Protein AF-A0A6I3KUU6-F1 (afdb_monomer_lite)

Organism: NCBI:txid2675850

Structure (mmCIF, N/CA/C/O backbone):
data_AF-A0A6I3KUU6-F1
#
_entry.id   AF-A0A6I3KUU6-F1
#
loop_
_atom_site.group_PDB
_atom_site.id
_atom_site.type_symbol
_atom_site.label_atom_id
_atom_site.label_alt_id
_atom_site.label_comp_id
_atom_site.label_asym_id
_atom_site.label_entity_id
_atom_site.label_seq_id
_atom_site.pdbx_PDB_ins_code
_atom_site.Cartn_x
_atom_site.Cartn_y
_atom_site.Cartn_z
_atom_site.occupancy
_atom_site.B_iso_or_equiv
_atom_site.auth_seq_id
_atom_site.auth_comp_id
_atom_site.auth_asym_id
_atom_site.auth_atom_id
_atom_site.pdbx_PDB_model_num
ATOM 1 N N . MET A 1 1 ? 25.872 9.078 2.321 1.00 27.67 1 MET A N 1
ATOM 2 C CA . MET A 1 1 ? 25.541 7.738 2.842 1.00 27.67 1 MET A CA 1
ATOM 3 C C . MET A 1 1 ? 24.051 7.709 3.147 1.00 27.67 1 MET A C 1
ATOM 5 O O . MET A 1 1 ? 23.677 8.229 4.192 1.00 27.67 1 MET A O 1
ATOM 9 N N . PRO A 1 2 ? 23.169 7.245 2.247 1.00 33.19 2 PRO A N 1
ATOM 10 C CA . PRO A 1 2 ? 21.788 7.013 2.631 1.00 33.19 2 PRO A CA 1
ATOM 11 C C . PRO A 1 2 ? 21.693 5.636 3.295 1.00 33.19 2 PRO A C 1
ATOM 13 O O . PRO A 1 2 ? 21.948 4.609 2.680 1.00 33.19 2 PRO A O 1
ATOM 16 N N . THR A 1 3 ? 21.387 5.660 4.586 1.00 30.97 3 THR A N 1
ATOM 17 C CA . THR A 1 3 ? 21.138 4.500 5.439 1.00 30.97 3 THR A CA 1
ATOM 18 C C . THR A 1 3 ? 19.835 3.808 5.029 1.00 30.97 3 THR A C 1
ATOM 20 O O . THR A 1 3 ? 18.750 4.388 5.166 1.00 30.97 3 THR A O 1
ATOM 23 N N . THR A 1 4 ? 19.944 2.565 4.562 1.00 41.06 4 THR A N 1
ATOM 24 C CA . THR A 1 4 ? 18.845 1.614 4.352 1.00 41.06 4 THR A CA 1
ATOM 25 C C . THR A 1 4 ? 18.092 1.436 5.672 1.00 41.06 4 THR A C 1
ATOM 27 O O . THR A 1 4 ? 18.657 0.941 6.644 1.00 41.06 4 THR A O 1
ATOM 30 N N . ALA A 1 5 ? 16.841 1.895 5.768 1.00 38.34 5 ALA A N 1
ATOM 31 C CA . ALA A 1 5 ? 16.045 1.713 6.982 1.00 38.34 5 ALA A CA 1
ATOM 32 C C . ALA A 1 5 ? 14.935 0.697 6.730 1.00 38.34 5 ALA A C 1
ATOM 34 O O . ALA A 1 5 ? 13.836 1.049 6.316 1.00 38.34 5 ALA A O 1
ATOM 35 N N . LEU A 1 6 ? 15.213 -0.560 7.064 1.00 42.69 6 LEU A N 1
ATOM 36 C CA . LEU A 1 6 ? 14.171 -1.497 7.469 1.00 42.69 6 LEU A CA 1
ATOM 37 C C . LEU A 1 6 ? 13.693 -1.059 8.865 1.00 42.69 6 LEU A C 1
ATOM 39 O O . LEU A 1 6 ? 14.181 -1.547 9.884 1.00 42.69 6 LEU A O 1
ATOM 43 N N . SER A 1 7 ? 12.809 -0.059 8.940 1.00 41.03 7 SER A N 1
ATOM 44 C CA . SER A 1 7 ? 12.335 0.442 10.236 1.00 41.03 7 SER A CA 1
ATOM 45 C C . SER A 1 7 ? 11.194 -0.425 10.763 1.00 41.03 7 SER A C 1
ATOM 47 O O . SER A 1 7 ? 10.020 -0.177 10.524 1.00 41.03 7 SER A O 1
ATOM 49 N N . ALA A 1 8 ? 11.534 -1.453 11.539 1.00 39.09 8 ALA A N 1
ATOM 50 C CA . ALA A 1 8 ? 10.555 -2.286 12.238 1.00 39.09 8 ALA A CA 1
ATOM 51 C C . ALA A 1 8 ? 9.919 -1.605 13.471 1.00 39.09 8 ALA A C 1
ATOM 53 O O . ALA A 1 8 ? 9.226 -2.262 14.253 1.00 39.09 8 ALA A O 1
ATOM 54 N N . ILE A 1 9 ? 10.157 -0.303 13.689 1.00 38.44 9 ILE A N 1
ATOM 55 C CA . ILE A 1 9 ? 9.810 0.377 14.941 1.00 38.44 9 ILE A CA 1
ATOM 56 C C . ILE A 1 9 ? 8.699 1.421 14.709 1.00 38.44 9 ILE A C 1
ATOM 58 O O . ILE A 1 9 ? 8.903 2.382 13.969 1.00 38.44 9 ILE A O 1
ATOM 62 N N . PRO A 1 10 ? 7.554 1.334 15.423 1.00 38.47 10 PRO A N 1
ATOM 63 C CA . PRO A 1 10 ? 6.409 2.257 15.320 1.00 38.47 10 PRO A CA 1
ATOM 64 C C . PRO A 1 10 ? 6.664 3.752 15.608 1.00 38.47 10 PRO A C 1
ATOM 66 O O . PRO A 1 10 ? 5.707 4.517 15.716 1.00 38.47 10 PRO A O 1
ATOM 69 N N . ARG A 1 11 ? 7.913 4.182 15.829 1.00 38.12 11 ARG A N 1
ATOM 70 C CA . ARG A 1 11 ? 8.261 5.542 16.279 1.00 38.12 11 ARG A CA 1
ATOM 71 C C . ARG A 1 11 ? 8.863 6.441 15.197 1.00 38.12 11 ARG A C 1
ATOM 73 O O . ARG A 1 11 ? 9.045 7.621 15.466 1.00 38.12 11 ARG A O 1
ATOM 80 N N . GLU A 1 12 ? 9.111 5.941 13.989 1.00 52.34 12 GLU A N 1
ATOM 81 C CA . GLU A 1 12 ? 9.810 6.711 12.943 1.00 52.34 12 GLU A CA 1
ATOM 82 C C . GLU A 1 12 ? 8.900 7.261 11.836 1.00 52.34 12 GLU A C 1
ATOM 84 O O . GLU A 1 12 ? 9.376 7.634 10.770 1.00 52.34 12 GLU A O 1
ATOM 89 N N . LEU A 1 13 ? 7.590 7.362 12.086 1.00 49.72 13 LEU A N 1
ATOM 90 C CA . LEU A 1 13 ? 6.616 7.922 11.138 1.00 49.72 13 LEU A CA 1
ATOM 91 C C . LEU A 1 13 ? 7.032 9.294 10.563 1.00 49.72 13 LEU A C 1
ATOM 93 O O . LEU A 1 13 ? 6.954 9.451 9.349 1.00 49.72 13 LEU A O 1
ATOM 97 N N . PRO A 1 14 ? 7.525 10.264 11.363 1.00 45.88 14 PRO A N 1
ATOM 98 C CA . PRO A 1 14 ? 7.985 11.548 10.828 1.00 45.88 14 PRO A CA 1
ATOM 99 C C . PRO A 1 14 ? 9.207 11.406 9.906 1.00 45.88 14 PRO A C 1
ATOM 101 O O . PRO A 1 14 ? 9.209 11.932 8.802 1.00 45.88 14 PRO A O 1
ATOM 104 N N . THR A 1 15 ? 10.211 10.625 10.312 1.00 54.62 15 THR A N 1
ATOM 105 C CA . THR A 1 15 ? 11.460 10.426 9.555 1.00 54.62 15 THR A CA 1
ATOM 106 C C . THR A 1 15 ? 11.241 9.631 8.265 1.00 54.62 15 THR A C 1
ATOM 108 O O . THR A 1 15 ? 11.925 9.851 7.264 1.00 54.62 15 THR A O 1
ATOM 111 N N . LEU A 1 16 ? 10.286 8.701 8.278 1.00 58.31 16 LEU A N 1
ATOM 112 C CA . LEU A 1 16 ? 9.829 7.959 7.108 1.00 58.31 16 LEU A CA 1
ATOM 113 C C . LEU A 1 16 ? 9.055 8.877 6.153 1.00 58.31 16 LEU A C 1
ATOM 115 O O . LEU A 1 16 ? 9.344 8.879 4.962 1.00 58.31 16 LEU A O 1
ATOM 119 N N . VAL A 1 17 ? 8.160 9.729 6.663 1.00 55.69 17 VAL A N 1
ATOM 120 C CA . VAL A 1 17 ? 7.458 10.739 5.851 1.00 55.69 17 VAL A CA 1
ATOM 121 C C . VAL A 1 17 ? 8.440 11.722 5.205 1.00 55.69 17 VAL A C 1
ATOM 123 O O . VAL A 1 17 ? 8.334 11.947 4.007 1.00 55.69 17 VAL A O 1
ATOM 126 N N . ASP A 1 18 ? 9.439 12.240 5.926 1.00 56.91 18 ASP A N 1
ATOM 127 C CA . ASP A 1 18 ? 10.481 13.124 5.365 1.00 56.91 18 ASP A CA 1
ATOM 128 C C . ASP A 1 18 ? 11.353 12.438 4.299 1.00 56.91 18 ASP A C 1
ATOM 130 O O . ASP A 1 18 ? 11.890 13.079 3.393 1.00 56.91 18 ASP A O 1
ATOM 134 N N . ARG A 1 19 ? 11.535 11.118 4.402 1.00 61.97 19 ARG A N 1
ATOM 135 C CA . ARG A 1 19 ? 12.261 10.324 3.404 1.00 61.97 19 ARG A CA 1
ATOM 136 C C . ARG A 1 19 ? 11.407 10.088 2.164 1.00 61.97 19 ARG A C 1
ATOM 138 O O . ARG A 1 19 ? 11.870 10.380 1.069 1.00 61.97 19 ARG A O 1
ATOM 145 N N . ILE A 1 20 ? 10.163 9.653 2.346 1.00 63.31 20 ILE A N 1
ATOM 146 C CA . ILE A 1 20 ? 9.194 9.406 1.272 1.00 63.31 20 ILE A CA 1
ATOM 147 C C . ILE A 1 20 ? 8.835 10.707 0.545 1.00 63.31 20 ILE A C 1
ATOM 149 O O . ILE A 1 20 ? 8.683 10.709 -0.671 1.00 63.31 20 ILE A O 1
ATOM 153 N N . ALA A 1 21 ? 8.762 11.838 1.249 1.00 59.38 21 ALA A N 1
ATOM 154 C CA . ALA A 1 21 ? 8.508 13.150 0.656 1.00 59.38 21 ALA A CA 1
ATOM 155 C C . ALA A 1 21 ? 9.625 13.619 -0.291 1.00 59.38 21 ALA A C 1
ATOM 157 O O . ALA A 1 21 ? 9.390 14.510 -1.099 1.00 59.38 21 ALA A O 1
ATOM 158 N N . ARG A 1 22 ? 10.830 13.028 -0.227 1.00 64.12 22 ARG A N 1
ATOM 159 C CA . ARG A 1 22 ? 11.871 13.258 -1.245 1.00 64.12 22 ARG A CA 1
ATOM 160 C C . ARG A 1 22 ? 11.620 12.481 -2.538 1.00 64.12 22 ARG A C 1
ATOM 162 O O . ARG A 1 22 ? 12.183 12.842 -3.566 1.00 64.12 22 ARG A O 1
ATOM 169 N N . THR A 1 23 ? 10.797 11.440 -2.477 1.00 67.56 23 THR A N 1
ATOM 170 C CA . THR A 1 23 ? 10.428 10.575 -3.605 1.00 67.56 23 THR A CA 1
ATOM 171 C C . THR A 1 23 ? 9.102 11.005 -4.237 1.00 67.56 23 THR A C 1
ATOM 173 O O . THR A 1 23 ? 8.916 10.900 -5.446 1.00 67.56 23 THR A O 1
ATOM 176 N N . LEU A 1 24 ? 8.175 11.498 -3.415 1.00 75.12 24 LEU A N 1
ATOM 177 C CA . LEU A 1 24 ? 6.839 11.922 -3.820 1.00 75.12 24 LEU A CA 1
ATOM 178 C C . LEU A 1 24 ? 6.797 13.406 -4.201 1.00 75.12 24 LEU A C 1
ATOM 180 O O . LEU A 1 24 ? 7.507 14.233 -3.629 1.00 75.12 24 LEU A O 1
ATOM 184 N N . SER A 1 25 ? 5.899 13.768 -5.118 1.00 82.56 25 SER A N 1
ATOM 185 C CA . SER A 1 25 ? 5.531 15.176 -5.307 1.00 82.56 25 SER A CA 1
ATOM 186 C C . SER A 1 25 ? 4.874 15.747 -4.039 1.00 82.56 25 SER A C 1
ATOM 188 O O . SER A 1 25 ? 4.405 15.000 -3.179 1.00 82.56 25 SER A O 1
ATOM 190 N N . ALA A 1 26 ? 4.795 17.076 -3.910 1.00 82.56 26 ALA A N 1
ATOM 191 C CA . ALA A 1 26 ? 4.167 17.708 -2.742 1.00 82.56 26 ALA A CA 1
ATOM 192 C C . ALA A 1 26 ? 2.710 17.248 -2.528 1.00 82.56 26 ALA A C 1
ATOM 194 O O . ALA A 1 26 ? 2.298 16.993 -1.393 1.00 82.56 26 ALA A O 1
ATOM 195 N N . ASP A 1 27 ? 1.954 17.086 -3.616 1.00 84.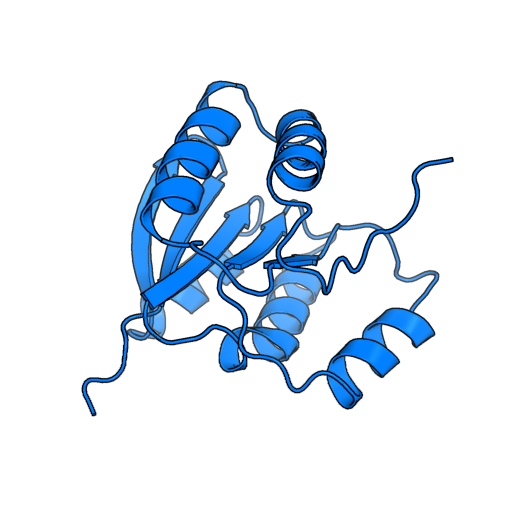88 27 ASP A N 1
ATOM 196 C CA . ASP A 1 27 ? 0.566 16.619 -3.569 1.00 84.88 27 ASP A CA 1
ATOM 197 C C . ASP A 1 27 ? 0.478 15.133 -3.194 1.00 84.88 27 ASP A C 1
ATOM 199 O O . ASP A 1 27 ? -0.351 14.746 -2.368 1.00 84.88 27 ASP A O 1
ATOM 203 N N . GLU A 1 28 ? 1.372 14.301 -3.736 1.00 86.50 28 GLU A N 1
ATOM 204 C CA . GLU A 1 28 ? 1.473 12.880 -3.388 1.00 86.50 28 GLU A CA 1
ATOM 205 C C . GLU A 1 28 ? 1.855 12.694 -1.910 1.00 86.50 28 GLU A C 1
ATOM 207 O O . GLU A 1 28 ? 1.223 11.916 -1.193 1.00 86.50 28 GLU A O 1
ATOM 212 N N . ALA A 1 29 ? 2.845 13.445 -1.422 1.00 81.94 29 ALA A N 1
ATOM 213 C CA . ALA A 1 29 ? 3.299 13.406 -0.035 1.00 81.94 29 ALA A CA 1
ATOM 214 C C . ALA A 1 29 ? 2.199 13.843 0.938 1.00 81.94 29 ALA A C 1
ATOM 216 O O . ALA A 1 29 ? 2.022 13.233 1.999 1.00 81.94 29 ALA A O 1
ATOM 217 N N . ARG A 1 30 ? 1.427 14.873 0.574 1.00 83.75 30 ARG A N 1
ATOM 218 C CA . ARG A 1 30 ? 0.274 15.324 1.354 1.00 83.75 30 ARG A CA 1
ATOM 219 C C . ARG A 1 30 ? -0.807 14.248 1.421 1.00 83.75 30 ARG A C 1
ATOM 221 O O . ARG A 1 30 ? -1.223 13.893 2.523 1.00 83.75 30 ARG A O 1
ATOM 228 N N . ALA A 1 31 ? -1.215 13.703 0.276 1.00 85.81 31 ALA A N 1
ATOM 229 C CA . ALA A 1 31 ? -2.242 12.665 0.206 1.00 85.81 31 ALA A CA 1
ATOM 230 C C . ALA A 1 31 ? -1.842 11.413 1.002 1.00 85.81 31 ALA A C 1
ATOM 232 O O . ALA A 1 31 ? -2.635 10.871 1.777 1.00 85.81 31 ALA A O 1
ATOM 233 N N . PHE A 1 32 ? -0.582 10.992 0.874 1.00 85.62 32 PHE A N 1
ATOM 234 C CA . PHE A 1 32 ? -0.016 9.910 1.669 1.00 85.62 32 PHE A CA 1
ATOM 235 C C . PHE A 1 32 ? -0.063 10.213 3.171 1.00 85.62 32 PHE A C 1
ATOM 237 O O . PHE A 1 32 ? -0.525 9.381 3.950 1.00 85.62 32 PHE A O 1
ATOM 244 N N . SER A 1 33 ? 0.376 11.403 3.587 1.00 80.19 33 SER A N 1
ATOM 245 C CA . SER A 1 33 ? 0.422 11.796 5.001 1.00 80.19 33 SER A CA 1
ATOM 246 C C . SER A 1 33 ? -0.967 11.836 5.642 1.00 80.19 33 SER A C 1
ATOM 248 O O . SER A 1 33 ? -1.134 11.410 6.786 1.00 80.19 33 SER A O 1
ATOM 250 N N . GLU A 1 34 ? -1.973 12.323 4.913 1.00 85.12 34 GLU A N 1
ATOM 251 C CA . GLU A 1 34 ? -3.371 12.346 5.355 1.00 85.12 34 GLU A CA 1
ATOM 252 C C . GLU A 1 34 ? -3.920 10.920 5.549 1.00 85.12 34 GLU A C 1
ATOM 254 O O . GLU A 1 34 ? -4.509 10.617 6.595 1.00 85.12 34 GLU A O 1
ATOM 259 N N . ALA A 1 35 ? -3.657 10.011 4.603 1.00 84.19 35 ALA A N 1
ATOM 260 C CA . ALA A 1 35 ? -4.043 8.605 4.722 1.00 84.19 35 ALA A CA 1
ATOM 261 C C . ALA A 1 35 ? -3.293 7.897 5.864 1.00 84.19 35 ALA A C 1
ATOM 263 O O . ALA A 1 35 ? -3.911 7.266 6.723 1.00 84.19 35 ALA A O 1
ATOM 264 N N . ALA A 1 36 ? -1.969 8.042 5.935 1.00 81.75 36 ALA A N 1
ATOM 265 C CA . ALA A 1 36 ? -1.144 7.428 6.970 1.00 81.75 36 ALA A CA 1
ATOM 266 C C . ALA A 1 36 ? -1.555 7.894 8.374 1.00 81.75 36 ALA A C 1
ATOM 268 O O . ALA A 1 36 ? -1.699 7.073 9.276 1.00 81.75 36 ALA A O 1
ATOM 269 N N . ARG A 1 37 ? -1.838 9.187 8.571 1.00 77.31 37 ARG A N 1
ATOM 270 C CA . ARG A 1 37 ? -2.318 9.699 9.866 1.00 77.31 37 ARG A CA 1
ATOM 271 C C . ARG A 1 37 ? -3.675 9.110 10.266 1.00 77.31 37 ARG A C 1
ATOM 273 O O . ARG A 1 37 ? -3.924 8.941 11.457 1.00 77.31 37 ARG A O 1
ATOM 280 N N . SER A 1 38 ? -4.529 8.815 9.292 1.00 78.06 38 SER A N 1
ATOM 281 C CA . SER A 1 38 ? -5.884 8.308 9.532 1.00 78.06 38 SER A CA 1
ATOM 282 C C . SER A 1 38 ? -5.924 6.806 9.833 1.00 78.06 38 SER A C 1
ATOM 284 O O . SER A 1 38 ? -6.776 6.371 10.606 1.00 78.06 38 SER A O 1
ATOM 286 N N . TYR A 1 39 ? -5.020 6.020 9.233 1.00 72.75 39 TYR A N 1
ATOM 287 C CA . TYR A 1 39 ? -5.101 4.549 9.245 1.00 72.75 39 TYR A CA 1
ATOM 288 C C . TYR A 1 39 ? -3.830 3.833 9.728 1.00 72.75 39 TYR A C 1
ATOM 290 O O . TYR A 1 39 ? -3.905 2.705 10.219 1.00 72.75 39 TYR A O 1
ATOM 298 N N . ALA A 1 40 ? -2.660 4.467 9.620 1.00 66.69 40 ALA A N 1
ATOM 299 C CA . ALA A 1 40 ? -1.379 3.928 10.081 1.00 66.69 40 ALA A CA 1
ATOM 300 C C . ALA A 1 40 ? -1.051 4.400 11.512 1.00 66.69 40 ALA A C 1
ATOM 302 O O . ALA A 1 40 ? 0.047 4.864 11.820 1.00 66.69 40 ALA A O 1
ATOM 303 N N . ASN A 1 41 ? -2.027 4.285 12.412 1.00 65.44 41 ASN A N 1
ATOM 304 C CA . ASN A 1 41 ? -1.890 4.517 13.851 1.00 65.44 41 ASN A CA 1
ATOM 305 C C . ASN A 1 41 ? -0.874 3.508 14.440 1.00 65.44 41 ASN A C 1
ATOM 307 O O . ASN A 1 41 ? -0.599 2.491 13.806 1.00 65.44 41 ASN A O 1
ATOM 311 N N . LYS A 1 42 ? -0.360 3.751 15.664 1.00 62.22 42 LYS A N 1
ATOM 312 C CA . LYS A 1 42 ? 0.656 2.936 16.390 1.00 62.22 42 LYS A CA 1
ATOM 313 C C . LYS A 1 42 ? 0.821 1.499 15.845 1.00 62.22 42 LYS A C 1
ATOM 315 O O . LYS A 1 42 ? 0.033 0.612 16.173 1.00 62.22 42 LYS A O 1
ATOM 320 N N . GLY A 1 43 ? 1.860 1.264 15.047 1.00 67.19 43 GLY A N 1
ATOM 321 C CA . GLY A 1 43 ? 2.197 -0.059 14.523 1.00 67.19 43 GLY A CA 1
ATOM 322 C C . GLY A 1 43 ? 3.388 -0.030 13.572 1.00 67.19 43 GLY A C 1
ATOM 323 O O . GLY A 1 43 ? 3.972 1.026 13.343 1.00 67.19 43 GLY A O 1
ATOM 324 N N . ALA A 1 44 ? 3.779 -1.205 13.079 1.00 75.00 44 ALA A N 1
ATOM 325 C CA . ALA A 1 44 ? 4.943 -1.350 12.213 1.00 75.00 44 ALA A CA 1
ATOM 326 C C . ALA A 1 44 ? 4.651 -0.828 10.800 1.00 75.00 44 ALA A C 1
ATOM 328 O O . ALA A 1 44 ? 3.559 -1.039 10.265 1.00 75.00 44 ALA A O 1
ATOM 329 N N . ILE A 1 45 ? 5.634 -0.161 10.207 1.00 76.38 45 ILE A N 1
ATOM 330 C CA . ILE A 1 45 ? 5.575 0.380 8.852 1.00 76.38 45 ILE A CA 1
ATOM 331 C C . ILE A 1 45 ? 6.750 -0.205 8.096 1.00 76.38 45 ILE A C 1
ATOM 333 O O . ILE A 1 45 ? 7.858 -0.206 8.618 1.00 76.38 45 ILE A O 1
ATOM 337 N N . LEU A 1 46 ? 6.510 -0.692 6.888 1.00 77.56 46 LEU A N 1
ATOM 338 C CA . LEU A 1 46 ? 7.562 -1.237 6.051 1.00 77.56 46 LEU A CA 1
ATOM 339 C C . LEU A 1 46 ? 7.631 -0.486 4.731 1.00 77.56 46 LEU A C 1
ATOM 341 O O . LEU A 1 46 ? 6.618 -0.315 4.058 1.00 77.56 46 LEU A O 1
ATOM 345 N N . GLU A 1 47 ? 8.839 -0.074 4.370 1.00 79.06 47 GLU A N 1
ATOM 346 C CA . GLU A 1 47 ? 9.157 0.495 3.068 1.00 79.06 47 GLU A CA 1
ATOM 347 C C . GLU A 1 47 ? 10.066 -0.461 2.303 1.00 79.06 47 GLU A C 1
ATOM 349 O O . GLU A 1 47 ? 11.084 -0.915 2.825 1.00 79.06 47 GLU A O 1
ATOM 354 N N . ILE A 1 48 ? 9.692 -0.741 1.058 1.00 72.38 48 ILE A N 1
ATOM 355 C CA . ILE A 1 48 ? 10.504 -1.472 0.094 1.00 72.38 48 ILE A CA 1
ATOM 356 C C . ILE A 1 48 ? 10.967 -0.444 -0.937 1.00 72.38 48 ILE A C 1
ATOM 358 O O . ILE A 1 48 ? 10.232 -0.093 -1.861 1.00 72.38 48 ILE A O 1
ATOM 362 N N . ALA A 1 49 ? 12.167 0.096 -0.718 1.00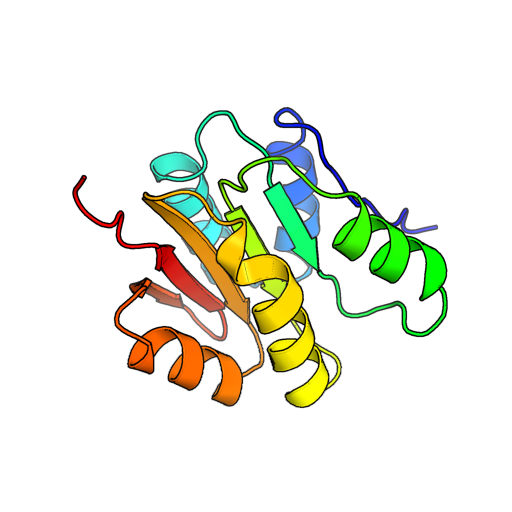 62.44 49 ALA A N 1
ATOM 363 C CA . ALA A 1 49 ? 12.790 1.060 -1.616 1.00 62.44 49 ALA A CA 1
ATOM 364 C C . ALA A 1 49 ? 13.566 0.342 -2.731 1.00 62.44 49 ALA A C 1
ATOM 366 O O . ALA A 1 49 ? 14.220 -0.672 -2.505 1.00 62.44 49 ALA A O 1
ATOM 367 N N . ALA A 1 50 ? 13.528 0.915 -3.932 1.00 51.66 50 ALA A N 1
ATOM 368 C CA . ALA A 1 50 ? 13.974 0.337 -5.201 1.00 51.66 50 ALA A CA 1
ATOM 369 C C . ALA A 1 50 ? 15.472 0.006 -5.357 1.00 51.66 50 ALA A C 1
ATOM 371 O O . ALA A 1 50 ? 15.907 -0.317 -6.459 1.00 51.66 50 ALA A O 1
ATOM 372 N N . HIS A 1 51 ? 16.291 0.124 -4.313 1.00 45.44 51 HIS A N 1
ATOM 373 C CA . HIS A 1 51 ? 17.733 -0.110 -4.399 1.00 45.44 51 HIS A CA 1
ATOM 374 C C . HIS A 1 51 ? 18.191 -1.106 -3.333 1.00 45.44 51 HIS A C 1
ATOM 376 O O . HIS A 1 51 ? 18.662 -0.688 -2.281 1.00 45.44 51 HIS A O 1
ATOM 382 N N . SER A 1 52 ? 18.103 -2.406 -3.634 1.00 44.44 52 SER A N 1
ATOM 383 C CA . SER A 1 52 ? 19.188 -3.361 -3.351 1.00 44.44 52 SER A CA 1
ATOM 384 C C . SER A 1 52 ? 18.878 -4.767 -3.889 1.00 44.44 52 SER A C 1
ATOM 386 O O . SER A 1 52 ? 18.454 -5.661 -3.169 1.00 44.44 52 SER A O 1
ATOM 388 N N . ALA A 1 53 ? 19.218 -5.008 -5.158 1.00 40.75 53 ALA A N 1
ATOM 389 C CA . ALA A 1 53 ? 19.667 -6.348 -5.556 1.00 40.75 53 ALA A CA 1
ATOM 390 C C . ALA A 1 53 ? 21.076 -6.664 -4.983 1.00 40.75 53 ALA A C 1
ATOM 392 O O . ALA A 1 53 ? 21.516 -7.809 -5.015 1.00 40.75 53 ALA A O 1
ATOM 393 N N . ASP A 1 54 ? 21.759 -5.657 -4.417 1.00 39.34 54 ASP A N 1
ATOM 394 C CA . ASP A 1 54 ? 23.121 -5.744 -3.864 1.00 39.34 54 ASP A CA 1
ATOM 395 C C . ASP A 1 54 ? 23.167 -6.143 -2.367 1.00 39.34 54 ASP A C 1
ATOM 397 O O . ASP A 1 54 ? 24.221 -6.493 -1.856 1.00 39.34 54 ASP A O 1
ATOM 401 N N . GLU A 1 55 ? 22.023 -6.172 -1.663 1.00 51.59 55 GLU A N 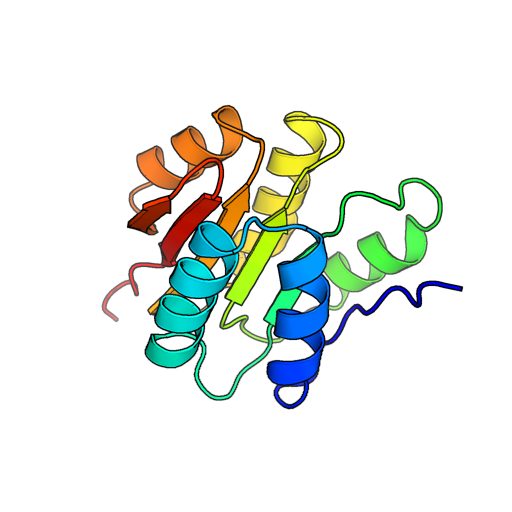1
ATOM 402 C CA . GLU A 1 55 ? 21.906 -6.607 -0.251 1.00 51.59 55 GLU A CA 1
ATOM 403 C C . GLU A 1 55 ? 20.783 -7.647 -0.064 1.00 51.59 55 GLU A C 1
ATOM 405 O O . GLU A 1 55 ? 19.967 -7.575 0.861 1.00 51.59 55 GLU A O 1
ATOM 410 N N . SER A 1 56 ? 20.733 -8.627 -0.971 1.00 55.72 56 SER A N 1
ATOM 411 C CA . SER A 1 56 ? 19.702 -9.677 -1.015 1.00 55.72 56 SER A CA 1
ATOM 412 C C . SER A 1 56 ? 19.568 -10.462 0.305 1.00 55.72 56 SER A C 1
ATOM 414 O O . SER A 1 56 ? 18.464 -10.858 0.675 1.00 55.72 56 SER A O 1
ATOM 416 N N . GLU A 1 57 ? 20.650 -10.617 1.079 1.00 56.28 57 GLU A N 1
ATOM 417 C CA . GLU A 1 57 ? 20.628 -11.337 2.364 1.00 56.28 57 GLU A CA 1
ATOM 418 C C . GLU A 1 57 ? 19.741 -10.663 3.421 1.00 56.28 57 GLU A C 1
ATOM 420 O O . GLU A 1 57 ? 19.001 -11.345 4.130 1.00 56.28 57 GLU A O 1
ATOM 425 N N . SER A 1 58 ? 19.764 -9.331 3.516 1.00 63.91 58 SER A N 1
ATOM 426 C CA . SER A 1 58 ? 18.963 -8.594 4.504 1.00 63.91 58 SER A CA 1
ATOM 427 C C . SER A 1 58 ? 17.472 -8.647 4.175 1.00 63.91 58 SER A C 1
ATOM 429 O O . SER A 1 58 ? 16.643 -8.793 5.076 1.00 63.91 58 SER A O 1
ATOM 431 N N . TYR A 1 59 ? 17.124 -8.570 2.887 1.00 65.81 59 TYR A N 1
ATOM 432 C CA . TYR A 1 59 ? 15.745 -8.691 2.421 1.00 65.81 59 TYR A CA 1
ATOM 433 C C . TYR A 1 59 ? 15.205 -10.109 2.630 1.00 65.81 59 TYR A C 1
ATOM 435 O O . TYR A 1 59 ? 14.171 -10.285 3.275 1.00 65.81 59 TYR A O 1
ATOM 443 N N . GLU A 1 60 ? 15.936 -11.132 2.175 1.00 69.75 60 GLU A N 1
ATOM 444 C CA . GLU A 1 60 ? 15.540 -12.531 2.365 1.00 69.75 60 GLU A CA 1
ATOM 445 C C . GLU A 1 60 ? 15.422 -12.898 3.847 1.00 69.75 60 GLU A C 1
ATOM 447 O O . GLU A 1 60 ? 14.484 -13.591 4.257 1.00 69.75 60 GLU A O 1
ATOM 452 N N . HIS A 1 61 ? 16.355 -12.425 4.676 1.00 69.81 61 HIS A N 1
ATOM 453 C CA . HIS A 1 61 ? 16.290 -12.640 6.114 1.00 69.81 61 HIS A CA 1
ATOM 454 C C . HIS A 1 61 ? 15.052 -11.974 6.717 1.00 69.81 61 HIS A C 1
ATOM 456 O O . HIS A 1 61 ? 14.358 -12.597 7.524 1.00 69.81 61 HIS A O 1
ATOM 462 N N . ALA A 1 62 ? 14.733 -10.743 6.309 1.00 73.31 62 ALA A N 1
ATOM 463 C CA . ALA A 1 62 ? 13.540 -10.043 6.764 1.00 73.31 62 ALA A CA 1
ATOM 464 C C . ALA A 1 62 ? 12.267 -10.813 6.380 1.00 73.31 62 ALA A C 1
ATOM 466 O O . ALA A 1 62 ? 11.468 -11.109 7.264 1.00 73.31 62 ALA A O 1
ATOM 467 N N . VAL A 1 63 ? 12.119 -11.243 5.121 1.00 76.44 63 VAL A N 1
ATOM 468 C CA . VAL A 1 63 ? 10.959 -12.035 4.660 1.00 76.44 63 VAL A CA 1
ATOM 469 C C . VAL A 1 63 ? 10.776 -13.305 5.503 1.00 76.44 63 VAL A C 1
ATOM 471 O O . VAL A 1 63 ? 9.661 -13.646 5.901 1.00 76.44 63 VAL A O 1
ATOM 474 N N . ARG A 1 64 ? 11.869 -13.998 5.846 1.00 76.19 64 ARG A N 1
ATOM 475 C CA . ARG A 1 64 ? 11.822 -15.252 6.624 1.00 76.19 64 ARG A CA 1
ATOM 476 C C . ARG A 1 64 ? 11.534 -15.048 8.114 1.00 76.19 64 ARG A C 1
ATOM 478 O O . ARG A 1 64 ? 10.892 -15.897 8.748 1.00 76.19 64 ARG A O 1
ATOM 485 N N . THR A 1 65 ? 12.045 -13.965 8.693 1.00 77.31 65 THR A N 1
ATOM 486 C CA . THR A 1 65 ? 12.029 -13.735 10.148 1.00 77.31 65 THR A CA 1
ATOM 487 C C . THR A 1 65 ? 10.917 -12.808 10.612 1.00 77.31 65 THR A C 1
ATOM 489 O O . THR A 1 65 ? 10.587 -12.811 11.800 1.00 77.31 65 THR A O 1
ATOM 492 N N . TRP A 1 66 ? 10.294 -12.056 9.705 1.00 81.50 66 TRP A N 1
ATOM 493 C CA . TRP A 1 66 ? 9.234 -11.126 10.052 1.00 81.50 66 TRP A CA 1
ATOM 494 C C . TRP A 1 66 ? 8.010 -11.847 10.619 1.00 81.50 66 TRP A C 1
ATOM 496 O O . TRP A 1 66 ? 7.528 -12.832 10.062 1.00 81.50 66 TRP A O 1
ATOM 506 N N . ARG A 1 67 ? 7.505 -11.361 11.759 1.00 82.12 67 ARG A N 1
ATOM 507 C CA . ARG A 1 67 ? 6.314 -11.909 12.440 1.00 82.12 67 ARG A CA 1
ATOM 508 C C . ARG A 1 67 ? 5.362 -10.834 12.970 1.00 82.12 67 ARG A C 1
ATOM 510 O O . ARG A 1 67 ? 4.407 -11.153 13.674 1.00 82.12 67 ARG A O 1
ATOM 517 N N . THR A 1 68 ? 5.606 -9.566 12.646 1.00 81.31 68 THR A N 1
ATOM 518 C CA . THR A 1 68 ? 4.864 -8.431 13.210 1.00 81.31 68 THR A CA 1
ATOM 519 C C . THR A 1 68 ? 3.797 -7.935 12.228 1.00 81.31 68 THR A C 1
ATOM 521 O O . THR A 1 68 ? 4.123 -7.621 11.090 1.00 81.31 68 THR A O 1
ATOM 524 N N . PRO A 1 69 ? 2.523 -7.783 12.618 1.00 84.94 69 PRO A N 1
ATOM 525 C CA . PRO A 1 69 ? 1.522 -7.207 11.722 1.00 84.94 69 PRO A CA 1
ATOM 526 C C . PRO A 1 69 ? 1.883 -5.776 11.285 1.00 84.94 69 PRO A C 1
ATOM 528 O O . PRO A 1 69 ? 2.151 -4.906 12.119 1.00 84.94 69 PRO A O 1
ATOM 531 N N . LEU A 1 70 ? 1.858 -5.525 9.977 1.00 85.12 70 LEU A N 1
ATOM 532 C CA . LEU A 1 70 ? 2.133 -4.225 9.369 1.00 85.12 70 LEU A CA 1
ATOM 533 C C . LEU A 1 70 ? 0.880 -3.350 9.373 1.00 85.12 70 LEU A C 1
ATOM 535 O O . LEU A 1 70 ? -0.209 -3.789 9.015 1.00 85.12 70 LEU A O 1
ATOM 539 N N . ARG A 1 71 ? 1.0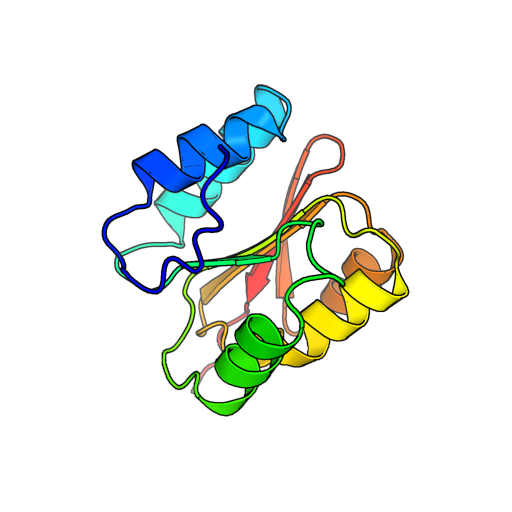24 -2.082 9.746 1.00 87.31 71 ARG A N 1
ATOM 540 C CA . ARG A 1 71 ? -0.028 -1.068 9.580 1.00 87.31 71 ARG A CA 1
ATOM 541 C C . ARG A 1 71 ? 0.082 -0.329 8.258 1.00 87.31 71 ARG A C 1
ATOM 543 O O . ARG A 1 71 ? -0.926 0.190 7.791 1.00 87.31 71 ARG A O 1
ATOM 550 N N . LEU A 1 72 ? 1.265 -0.308 7.656 1.00 86.81 72 LEU A N 1
ATOM 551 C CA . LEU A 1 72 ? 1.505 0.323 6.369 1.00 86.81 72 LEU A CA 1
ATOM 552 C C . LEU A 1 72 ? 2.643 -0.398 5.641 1.00 86.81 72 LEU A C 1
ATOM 554 O O . LEU A 1 72 ? 3.705 -0.605 6.225 1.00 86.81 72 LEU A O 1
ATOM 558 N N . LEU A 1 73 ? 2.408 -0.751 4.381 1.00 88.00 73 LEU A N 1
ATOM 559 C CA . LEU A 1 73 ? 3.415 -1.227 3.437 1.00 88.00 73 LEU A CA 1
ATOM 560 C C . LEU A 1 73 ? 3.565 -0.207 2.306 1.00 88.00 73 LEU A C 1
ATOM 562 O O . LEU A 1 73 ? 2.562 0.226 1.739 1.00 88.00 73 LEU A O 1
ATOM 566 N N . LEU A 1 74 ? 4.799 0.154 1.972 1.00 86.75 74 LEU A N 1
ATOM 567 C CA . LEU A 1 74 ? 5.135 1.044 0.867 1.00 86.75 74 LEU A CA 1
ATOM 568 C C . LEU A 1 74 ? 5.967 0.301 -0.176 1.00 86.75 74 LEU A C 1
ATOM 570 O O . LEU A 1 74 ? 7.034 -0.215 0.146 1.00 86.75 74 LEU A O 1
ATOM 574 N N . ILE A 1 75 ? 5.490 0.299 -1.418 1.00 87.50 75 ILE A N 1
ATOM 575 C CA . ILE A 1 75 ? 6.214 -0.184 -2.597 1.00 87.50 75 ILE A CA 1
ATOM 576 C C . ILE A 1 75 ? 6.266 0.987 -3.576 1.00 87.50 75 ILE A C 1
ATOM 578 O O . ILE A 1 75 ? 5.291 1.268 -4.281 1.00 87.50 75 ILE A O 1
ATOM 582 N N . LEU A 1 76 ? 7.376 1.725 -3.554 1.00 84.62 76 LEU A N 1
ATOM 583 C CA . LEU A 1 76 ? 7.536 2.965 -4.311 1.00 84.62 76 LEU A CA 1
ATOM 584 C C . LEU A 1 76 ? 8.675 2.828 -5.321 1.00 84.62 76 LEU A C 1
ATOM 586 O O . LEU A 1 76 ? 9.791 2.467 -4.953 1.00 84.62 76 LEU A O 1
ATOM 590 N N . ASP A 1 77 ? 8.370 3.148 -6.579 1.00 81.25 77 ASP A N 1
ATOM 591 C CA . ASP A 1 77 ? 9.310 3.172 -7.706 1.00 81.25 77 ASP A CA 1
ATOM 592 C C . ASP A 1 77 ? 10.101 1.866 -7.903 1.00 81.25 77 ASP A C 1
ATOM 594 O O . ASP A 1 77 ? 11.320 1.912 -8.051 1.00 81.25 77 ASP A O 1
ATOM 598 N N . PRO A 1 78 ? 9.444 0.690 -7.910 1.00 80.06 78 PRO A N 1
ATOM 599 C CA . PRO A 1 78 ? 10.137 -0.587 -8.045 1.00 80.06 78 PRO A CA 1
ATOM 600 C C . PRO A 1 78 ? 10.971 -0.636 -9.343 1.00 80.06 78 PRO A C 1
ATOM 602 O O . PRO A 1 78 ? 10.552 -0.085 -10.363 1.00 80.06 78 PRO A O 1
ATOM 605 N N . PRO A 1 79 ? 12.129 -1.326 -9.351 1.00 78.69 79 PRO A N 1
ATOM 606 C CA . PRO A 1 79 ? 13.016 -1.369 -10.520 1.00 78.69 79 PRO A CA 1
ATOM 607 C C . PRO A 1 79 ? 12.397 -2.100 -11.723 1.00 78.69 79 PRO A C 1
ATOM 609 O O . PRO A 1 79 ? 12.843 -1.928 -12.856 1.00 78.69 79 PRO A O 1
ATOM 612 N N . SER A 1 80 ? 11.373 -2.920 -11.484 1.00 85.00 80 SER A N 1
ATOM 613 C CA . SER A 1 80 ? 10.555 -3.574 -12.500 1.00 85.00 80 SER A CA 1
ATOM 614 C C . SER A 1 80 ? 9.182 -3.936 -11.931 1.00 85.00 80 SER A C 1
ATOM 616 O O . SER A 1 80 ? 9.008 -4.045 -10.714 1.00 85.00 80 SER A O 1
ATOM 618 N N . ASP A 1 81 ? 8.215 -4.209 -12.811 1.00 86.81 81 ASP A N 1
ATOM 619 C CA . ASP A 1 81 ? 6.915 -4.754 -12.397 1.00 86.81 81 ASP A CA 1
ATOM 620 C C . ASP A 1 81 ? 7.051 -6.115 -11.697 1.00 86.81 81 ASP A C 1
ATOM 622 O O . ASP A 1 81 ? 6.295 -6.399 -10.771 1.00 86.81 81 ASP A O 1
ATOM 626 N N . SER A 1 82 ? 8.024 -6.948 -12.092 1.00 86.75 82 SER A N 1
ATOM 627 C CA . SER A 1 82 ? 8.273 -8.230 -11.420 1.00 86.75 82 SER A CA 1
ATOM 628 C C . SER A 1 82 ? 8.728 -8.021 -9.978 1.00 86.75 82 SER A C 1
ATOM 630 O O . SER A 1 82 ? 8.139 -8.599 -9.077 1.00 86.75 82 SER A O 1
ATOM 632 N N . ALA A 1 83 ? 9.675 -7.108 -9.741 1.00 83.12 83 ALA A N 1
ATOM 633 C CA . ALA A 1 83 ? 10.133 -6.781 -8.394 1.00 83.12 83 ALA A CA 1
ATOM 634 C C . ALA A 1 83 ? 9.004 -6.194 -7.533 1.00 83.12 83 ALA A C 1
ATOM 636 O O . ALA A 1 83 ? 8.917 -6.478 -6.341 1.00 83.12 83 ALA A O 1
ATOM 637 N N . ALA A 1 84 ? 8.113 -5.400 -8.136 1.00 85.94 84 ALA A N 1
ATOM 638 C CA . ALA A 1 84 ? 6.924 -4.884 -7.465 1.00 85.94 84 ALA A CA 1
ATOM 639 C C . ALA A 1 84 ? 5.998 -6.021 -7.008 1.00 85.94 84 ALA A C 1
ATOM 641 O O . ALA A 1 84 ? 5.505 -6.025 -5.881 1.00 85.94 84 ALA A O 1
ATOM 642 N N . VAL A 1 85 ? 5.758 -6.980 -7.901 1.00 88.75 85 VAL A N 1
ATOM 643 C CA . VAL A 1 85 ? 4.904 -8.141 -7.655 1.00 88.75 85 VAL A CA 1
ATOM 644 C C . VAL A 1 85 ? 5.506 -9.075 -6.608 1.00 88.75 85 VAL A C 1
ATOM 646 O O . VAL A 1 85 ? 4.783 -9.470 -5.697 1.00 88.75 85 VAL A O 1
ATOM 649 N N . ASP A 1 86 ? 6.800 -9.376 -6.693 1.00 86.19 86 ASP A N 1
ATOM 650 C CA . ASP A 1 86 ? 7.502 -10.232 -5.731 1.00 86.19 86 ASP A CA 1
ATOM 651 C C . ASP A 1 86 ? 7.446 -9.605 -4.331 1.00 86.19 86 ASP A C 1
ATOM 653 O O . ASP A 1 86 ? 6.992 -10.227 -3.370 1.00 86.19 86 ASP A O 1
ATOM 657 N N . ALA A 1 87 ? 7.759 -8.308 -4.237 1.00 84.75 87 ALA A N 1
ATOM 658 C CA . ALA A 1 87 ? 7.646 -7.547 -3.000 1.00 84.75 87 ALA A CA 1
ATOM 659 C C . ALA A 1 87 ? 6.216 -7.512 -2.445 1.00 84.75 87 ALA A C 1
ATOM 661 O O . ALA A 1 87 ? 6.003 -7.529 -1.233 1.00 84.75 87 ALA A O 1
ATOM 662 N N . TYR A 1 88 ? 5.211 -7.454 -3.310 1.00 88.69 88 TYR A N 1
ATOM 663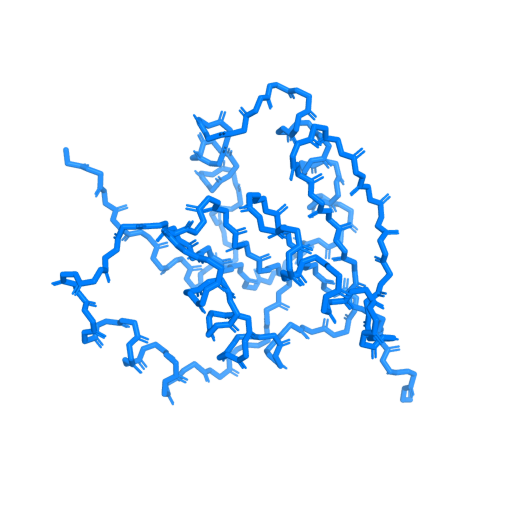 C CA . TYR A 1 88 ? 3.832 -7.553 -2.866 1.00 88.69 88 TYR A CA 1
ATOM 664 C C . TYR A 1 88 ? 3.523 -8.942 -2.308 1.00 88.69 88 TYR A C 1
ATOM 666 O O . TYR A 1 88 ? 2.988 -9.032 -1.205 1.00 88.69 88 TYR A O 1
ATOM 674 N N . ASP A 1 89 ? 3.868 -10.014 -3.015 1.00 90.00 89 ASP A N 1
ATOM 675 C CA . ASP A 1 89 ? 3.559 -11.382 -2.590 1.00 90.00 89 ASP A CA 1
ATOM 676 C C . ASP A 1 89 ? 4.250 -11.744 -1.262 1.00 90.00 89 ASP A C 1
ATOM 678 O O . ASP A 1 89 ? 3.609 -12.309 -0.363 1.00 90.00 89 ASP A O 1
ATOM 682 N N . ASP A 1 90 ? 5.495 -11.302 -1.078 1.00 86.50 90 ASP A N 1
ATOM 683 C CA . ASP A 1 90 ? 6.280 -11.519 0.140 1.00 86.50 90 ASP A CA 1
ATOM 684 C C . ASP A 1 90 ? 5.703 -10.807 1.373 1.00 86.50 90 ASP A C 1
ATOM 686 O O . ASP A 1 90 ? 5.826 -11.304 2.495 1.00 86.50 90 ASP A O 1
ATOM 690 N N . TRP A 1 91 ? 5.042 -9.657 1.201 1.00 88.00 91 TRP A N 1
ATOM 691 C CA . TRP A 1 91 ? 4.722 -8.768 2.327 1.00 88.00 91 TRP A CA 1
ATOM 692 C C . TRP A 1 91 ? 3.235 -8.486 2.540 1.00 88.00 91 TRP A C 1
ATOM 694 O O . TRP A 1 91 ? 2.821 -8.167 3.659 1.00 88.00 91 TRP A O 1
ATOM 704 N N . VAL A 1 92 ? 2.391 -8.636 1.517 1.00 90.25 92 VAL A N 1
ATOM 705 C CA . VAL A 1 92 ? 0.969 -8.248 1.563 1.00 90.25 92 VAL A CA 1
ATOM 706 C C . VAL A 1 92 ? 0.197 -8.943 2.685 1.00 90.25 92 VAL A C 1
ATOM 708 O O . VAL A 1 92 ? -0.710 -8.368 3.293 1.00 90.25 92 VAL A O 1
ATOM 711 N N . HIS A 1 93 ? 0.557 -10.187 2.993 1.00 89.81 93 HIS A N 1
ATOM 712 C CA . HIS A 1 93 ? -0.126 -10.991 3.998 1.00 89.81 93 HIS A CA 1
ATOM 713 C C . HIS A 1 93 ? 0.129 -10.501 5.433 1.00 89.81 93 HIS A C 1
ATOM 715 O O . HIS A 1 93 ? -0.702 -10.755 6.309 1.00 89.81 93 HIS A O 1
ATOM 721 N N . TRP A 1 94 ? 1.210 -9.744 5.662 1.00 89.62 94 TRP A N 1
ATOM 722 C CA . TRP A 1 94 ? 1.527 -9.132 6.954 1.00 89.62 94 TRP A CA 1
ATOM 723 C C . TRP A 1 94 ? 0.722 -7.868 7.247 1.00 89.62 94 TRP A C 1
ATOM 725 O O . TRP A 1 94 ? 0.621 -7.482 8.412 1.00 89.62 94 TRP A O 1
ATOM 735 N N . ILE A 1 95 ? 0.134 -7.221 6.236 1.00 90.12 95 ILE A N 1
ATOM 736 C CA . ILE A 1 95 ? -0.672 -6.008 6.423 1.00 90.12 95 ILE A CA 1
ATOM 737 C C . ILE A 1 95 ? -1.878 -6.358 7.290 1.00 90.12 95 ILE A C 1
ATOM 739 O O . ILE A 1 95 ? -2.708 -7.157 6.891 1.00 90.12 95 ILE A O 1
ATOM 743 N N . ALA A 1 96 ? -2.022 -5.786 8.477 1.00 88.12 96 ALA A N 1
ATOM 744 C CA . ALA A 1 96 ? -3.161 -6.026 9.356 1.00 88.12 96 ALA A CA 1
ATOM 745 C C . ALA A 1 96 ? -4.481 -5.550 8.719 1.00 88.12 96 ALA A C 1
ATOM 747 O O . ALA A 1 96 ? -4.491 -4.674 7.853 1.00 88.12 96 ALA A O 1
ATOM 748 N N . GLY A 1 97 ? -5.618 -6.089 9.173 1.00 89.56 97 GLY A N 1
ATOM 749 C CA . GLY A 1 97 ? -6.933 -5.558 8.793 1.00 89.56 97 GLY A CA 1
ATOM 750 C C . GLY A 1 97 ? -7.038 -4.062 9.117 1.00 89.56 97 GLY A C 1
ATOM 751 O O . GLY A 1 97 ? -6.667 -3.632 10.214 1.00 89.56 97 GLY A O 1
ATOM 752 N N . GLY A 1 98 ? -7.488 -3.268 8.143 1.00 87.38 98 GLY A N 1
ATOM 753 C CA . GLY A 1 98 ? -7.528 -1.806 8.224 1.00 87.38 98 GLY A CA 1
ATOM 754 C C . GLY A 1 98 ? -6.187 -1.102 7.983 1.00 87.38 98 GLY A C 1
ATOM 755 O O . GLY A 1 98 ? -6.171 0.127 7.964 1.00 87.38 98 GLY A O 1
ATOM 756 N N . GLY A 1 99 ? -5.089 -1.845 7.794 1.00 90.12 99 GLY A N 1
ATOM 757 C CA . GLY A 1 99 ? -3.784 -1.308 7.408 1.00 90.12 99 GLY A CA 1
ATOM 758 C C . GLY A 1 99 ? -3.744 -0.828 5.956 1.00 90.12 99 GLY A C 1
ATOM 759 O O . GLY A 1 99 ? -4.689 -1.029 5.194 1.00 90.12 99 GLY A O 1
ATOM 760 N N . LEU A 1 100 ? -2.644 -0.188 5.575 1.00 91.75 100 LEU A N 1
ATOM 761 C CA . LEU A 1 100 ? -2.480 0.470 4.283 1.00 91.75 100 LEU A CA 1
ATOM 762 C C . LEU A 1 100 ? -1.438 -0.213 3.392 1.00 91.75 100 LEU A C 1
ATOM 764 O O . LEU A 1 100 ? -0.439 -0.752 3.867 1.00 91.75 100 LEU A O 1
ATOM 768 N N . LEU A 1 101 ? -1.662 -0.104 2.089 1.00 92.69 101 LEU A N 1
ATOM 769 C CA . LEU A 1 101 ? -0.741 -0.414 1.009 1.00 92.69 101 LEU A CA 1
ATOM 770 C C . LEU A 1 101 ? -0.589 0.842 0.145 1.00 92.69 101 LEU A C 1
ATOM 772 O O . LEU A 1 101 ? -1.556 1.295 -0.463 1.00 92.69 101 LEU A O 1
ATOM 776 N N . ALA A 1 102 ? 0.609 1.410 0.101 1.00 91.25 102 ALA A N 1
ATOM 777 C CA . ALA A 1 102 ? 0.955 2.532 -0.759 1.00 91.25 102 ALA A CA 1
ATOM 778 C C . ALA A 1 102 ? 1.805 2.029 -1.931 1.00 91.25 102 ALA A C 1
ATOM 780 O O . ALA A 1 102 ? 2.830 1.382 -1.724 1.00 91.25 102 ALA A O 1
ATOM 781 N N . LEU A 1 103 ? 1.362 2.326 -3.149 1.00 91.62 103 LEU A N 1
ATOM 782 C CA . LEU A 1 103 ? 1.964 1.887 -4.402 1.00 91.62 103 LEU A CA 1
ATOM 783 C C . LEU A 1 103 ? 2.304 3.102 -5.258 1.00 91.62 103 LEU A C 1
ATOM 785 O O . LEU A 1 103 ? 1.490 4.019 -5.377 1.00 91.62 103 LEU A O 1
ATOM 789 N N . ARG A 1 104 ? 3.467 3.090 -5.903 1.00 89.00 104 ARG A N 1
ATOM 790 C CA . ARG A 1 104 ? 3.830 4.086 -6.917 1.00 89.00 104 ARG A CA 1
ATOM 791 C C . ARG A 1 104 ? 4.694 3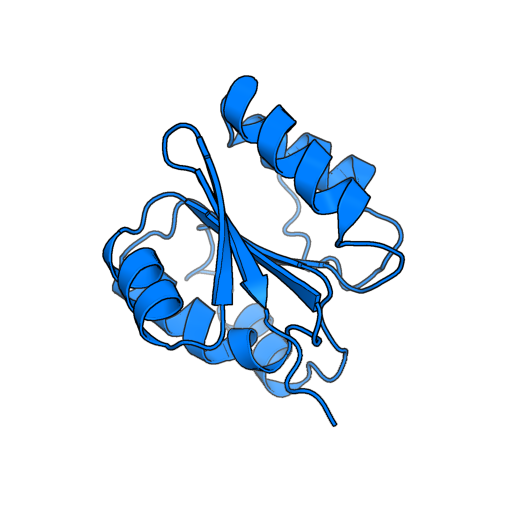.447 -7.994 1.00 89.00 104 ARG A C 1
ATOM 793 O O . ARG A 1 104 ? 5.630 2.726 -7.669 1.00 89.00 104 ARG A O 1
ATOM 800 N N . GLY A 1 105 ? 4.393 3.736 -9.258 1.00 83.25 105 GLY A N 1
ATOM 801 C CA . GLY A 1 105 ? 5.237 3.329 -10.387 1.00 83.25 105 GLY A CA 1
ATOM 802 C C . GLY A 1 105 ? 5.019 1.904 -10.910 1.00 83.25 105 GLY A C 1
ATOM 803 O O . GLY A 1 105 ? 5.835 1.441 -11.695 1.00 83.25 105 GLY A O 1
ATOM 804 N N . SER A 1 106 ? 3.938 1.212 -10.521 1.00 86.31 106 SER A N 1
ATOM 805 C CA . SER A 1 106 ? 3.551 -0.075 -11.124 1.00 86.31 106 SER A CA 1
ATOM 806 C C . SER A 1 106 ? 2.032 -0.203 -11.273 1.00 86.31 106 SER A C 1
ATOM 808 O O . SER A 1 106 ? 1.305 -0.475 -10.313 1.00 86.31 106 SER A O 1
ATOM 810 N N . ASP A 1 107 ? 1.550 -0.043 -12.507 1.00 89.06 107 ASP A N 1
ATOM 811 C CA . ASP A 1 107 ? 0.132 -0.221 -12.847 1.00 89.06 107 ASP A CA 1
ATOM 812 C C . ASP A 1 107 ? -0.297 -1.693 -12.794 1.00 89.06 107 ASP A C 1
ATOM 814 O O . ASP A 1 107 ? -1.469 -1.998 -12.560 1.00 89.06 107 ASP A O 1
ATOM 818 N N . VAL A 1 108 ? 0.642 -2.617 -13.031 1.00 91.50 108 VAL A N 1
ATOM 819 C CA . VAL A 1 108 ? 0.402 -4.065 -12.958 1.00 91.50 108 VAL A CA 1
ATOM 820 C C . VAL A 1 108 ? 0.104 -4.468 -11.520 1.00 91.50 108 VAL A C 1
ATOM 822 O O . VAL A 1 108 ? -0.897 -5.138 -11.257 1.00 91.50 108 VAL A O 1
ATOM 825 N N . LEU A 1 109 ? 0.936 -4.016 -10.579 1.00 91.06 109 LEU A N 1
ATOM 826 C CA . LEU A 1 109 ? 0.723 -4.273 -9.164 1.00 91.06 109 LEU A CA 1
ATOM 827 C C . LEU A 1 109 ? -0.555 -3.599 -8.652 1.00 91.06 109 LEU A C 1
ATOM 829 O O . LEU A 1 109 ? -1.318 -4.219 -7.912 1.00 91.06 109 LEU A O 1
ATOM 833 N N . HIS A 1 110 ? -0.817 -2.356 -9.068 1.00 92.19 110 HIS A N 1
ATOM 834 C CA . HIS A 1 110 ? -2.048 -1.647 -8.709 1.00 92.19 110 HIS A CA 1
ATOM 835 C C . HIS A 1 110 ? -3.300 -2.426 -9.122 1.00 92.19 110 HIS A C 1
ATOM 837 O O . HIS A 1 110 ? -4.142 -2.709 -8.268 1.00 92.19 110 HIS A O 1
ATOM 843 N N . ARG A 1 111 ? -3.385 -2.848 -10.391 1.00 93.00 111 ARG A N 1
ATOM 844 C CA . ARG A 1 111 ? -4.494 -3.678 -10.887 1.00 93.00 111 ARG A CA 1
ATOM 845 C C . ARG A 1 111 ? -4.616 -4.980 -10.109 1.00 93.00 111 ARG A C 1
ATOM 847 O O . ARG A 1 111 ? -5.695 -5.296 -9.626 1.00 93.00 111 ARG A O 1
ATOM 854 N N . ARG A 1 112 ? -3.504 -5.685 -9.884 1.00 92.56 112 ARG A N 1
ATOM 855 C CA . ARG A 1 112 ? -3.493 -6.928 -9.097 1.00 92.56 112 ARG A CA 1
ATOM 856 C C . ARG A 1 112 ? -4.036 -6.730 -7.679 1.00 92.56 112 ARG A C 1
ATOM 858 O O . ARG A 1 112 ? -4.801 -7.564 -7.193 1.00 92.56 112 ARG A O 1
ATOM 865 N N . ALA A 1 113 ? -3.647 -5.652 -7.001 1.00 92.25 113 ALA A N 1
ATOM 866 C CA . ALA A 1 113 ? -4.133 -5.345 -5.660 1.00 92.25 113 ALA A CA 1
ATOM 867 C C . ALA A 1 113 ? -5.632 -4.999 -5.668 1.00 92.25 113 ALA A C 1
ATOM 869 O O . ALA A 1 113 ? -6.370 -5.501 -4.816 1.00 92.25 113 ALA A O 1
ATOM 870 N N . ALA A 1 114 ? -6.091 -4.206 -6.639 1.00 90.44 114 ALA A N 1
ATOM 871 C CA . ALA A 1 114 ? -7.498 -3.837 -6.797 1.00 90.44 114 ALA A CA 1
ATOM 872 C C . ALA A 1 114 ? -8.388 -5.054 -7.116 1.00 90.44 114 ALA A C 1
ATOM 874 O O . ALA A 1 114 ? -9.389 -5.286 -6.436 1.00 90.44 114 ALA A O 1
ATOM 875 N N . ASP A 1 115 ? -7.970 -5.888 -8.068 1.00 92.56 115 ASP A N 1
ATOM 876 C CA . ASP A 1 115 ? -8.705 -7.078 -8.511 1.00 92.56 115 ASP A CA 1
ATOM 877 C C . ASP A 1 115 ? -8.754 -8.175 -7.437 1.00 92.56 115 ASP A C 1
ATOM 879 O O . ASP A 1 115 ? -9.616 -9.053 -7.468 1.00 92.56 115 ASP A O 1
ATOM 883 N N . SER A 1 116 ? -7.863 -8.125 -6.440 1.00 90.12 116 SER A N 1
ATOM 884 C CA . SER A 1 116 ? -7.840 -9.104 -5.348 1.00 90.12 116 SER A CA 1
ATOM 885 C C . SER A 1 116 ? -9.093 -9.084 -4.465 1.00 90.12 116 SER A C 1
ATOM 887 O O . SER A 1 116 ? -9.306 -10.024 -3.696 1.00 90.12 116 SER A O 1
ATOM 889 N N . GLY A 1 117 ? -9.867 -7.991 -4.482 1.00 90.25 117 GLY A N 1
ATOM 890 C CA . GLY A 1 117 ? -11.011 -7.771 -3.592 1.00 90.25 117 GLY A CA 1
ATOM 891 C C . GLY A 1 117 ? -10.652 -7.632 -2.104 1.00 90.25 117 GLY A C 1
ATOM 892 O O . GLY A 1 117 ? -11.537 -7.452 -1.274 1.00 90.25 117 GLY A O 1
ATOM 893 N N . LYS A 1 118 ? -9.363 -7.705 -1.740 1.00 91.06 118 LYS A N 1
ATOM 894 C CA . LYS A 1 118 ? -8.864 -7.570 -0.356 1.00 91.06 118 LYS A CA 1
ATOM 895 C C . LYS A 1 118 ? -8.520 -6.131 0.007 1.00 91.06 118 LYS A C 1
ATOM 897 O O . LYS A 1 118 ? -8.265 -5.835 1.176 1.00 91.06 118 LYS A O 1
ATOM 902 N N . PHE A 1 119 ? -8.483 -5.254 -0.987 1.00 93.81 119 PHE A N 1
ATOM 903 C CA . PHE A 1 119 ? -8.071 -3.871 -0.850 1.00 93.81 119 PHE A CA 1
ATOM 904 C C . PHE A 1 119 ? -9.141 -2.940 -1.399 1.00 93.81 119 PHE A C 1
ATOM 906 O O . PHE A 1 119 ? -9.755 -3.211 -2.427 1.00 93.81 119 PHE A O 1
ATOM 913 N N . ARG A 1 120 ? -9.342 -1.823 -0.706 1.00 92.50 120 ARG A N 1
ATOM 914 C CA . ARG A 1 120 ? -10.167 -0.709 -1.159 1.00 92.50 120 ARG A CA 1
ATOM 915 C C . ARG A 1 120 ? -9.263 0.479 -1.440 1.00 92.50 120 ARG A C 1
ATOM 917 O O . ARG A 1 120 ? -8.532 0.902 -0.550 1.00 92.50 120 ARG A O 1
ATOM 924 N N . GLU A 1 121 ? -9.333 1.038 -2.640 1.00 93.50 121 GLU A N 1
ATOM 925 C CA . GLU A 1 121 ? -8.616 2.276 -2.946 1.00 93.50 121 GLU A CA 1
ATOM 926 C C . GLU A 1 121 ? -9.184 3.444 -2.127 1.00 93.50 121 GLU A C 1
ATOM 928 O O . GLU A 1 121 ? -10.400 3.649 -2.068 1.00 93.50 121 GLU A O 1
ATOM 933 N N . LEU A 1 122 ? -8.294 4.177 -1.456 1.00 91.19 122 LEU A N 1
ATOM 934 C CA . LEU A 1 122 ? -8.628 5.371 -0.681 1.00 91.19 122 LEU A CA 1
ATOM 935 C C . LEU A 1 122 ? -8.306 6.648 -1.446 1.00 91.19 122 LEU A C 1
ATOM 937 O O . LEU A 1 122 ? -9.079 7.601 -1.393 1.00 91.19 122 LEU A O 1
ATOM 941 N N . THR A 1 123 ? -7.148 6.689 -2.108 1.00 89.50 123 THR A N 1
ATOM 942 C CA . THR A 1 123 ? -6.726 7.859 -2.875 1.00 89.50 123 THR A CA 1
ATOM 943 C C . THR A 1 123 ? -5.824 7.482 -4.043 1.00 89.50 123 THR A C 1
ATOM 945 O O . THR A 1 123 ? -5.030 6.538 -3.965 1.00 89.50 123 THR A O 1
ATOM 948 N N . ALA A 1 124 ? -5.947 8.264 -5.110 1.00 91.31 124 ALA A N 1
ATOM 949 C CA . ALA A 1 124 ? -5.135 8.209 -6.309 1.00 91.31 124 ALA A CA 1
ATOM 950 C C . ALA A 1 124 ? -4.718 9.640 -6.666 1.00 91.31 124 ALA A C 1
ATOM 952 O O . ALA A 1 124 ? -5.540 10.446 -7.100 1.00 91.31 124 ALA A O 1
ATOM 953 N N . VAL A 1 125 ? -3.443 9.965 -6.452 1.00 91.00 125 VAL A N 1
ATOM 954 C CA . VAL A 1 125 ? -2.872 11.290 -6.732 1.00 91.00 125 VAL A CA 1
ATOM 955 C C . VAL A 1 125 ? -1.579 11.084 -7.501 1.00 91.00 125 VAL A C 1
ATOM 957 O O . VAL A 1 125 ? -0.713 10.346 -7.046 1.00 91.00 125 VAL A O 1
ATOM 960 N N . GLY A 1 126 ? -1.451 11.697 -8.680 1.00 87.94 126 GLY A N 1
ATOM 961 C CA . GLY A 1 126 ? -0.287 11.477 -9.542 1.00 87.94 126 GLY A CA 1
ATOM 962 C C . GLY A 1 126 ? -0.077 9.989 -9.853 1.00 87.94 126 GLY A C 1
ATOM 963 O O . GLY A 1 126 ? -1.006 9.301 -10.293 1.00 87.94 126 GLY A O 1
ATOM 964 N N . ALA A 1 127 ? 1.129 9.486 -9.588 1.00 88.50 127 ALA A N 1
ATOM 965 C CA . ALA A 1 127 ? 1.482 8.070 -9.716 1.00 88.50 127 ALA A CA 1
ATOM 966 C C . ALA A 1 127 ? 1.256 7.276 -8.417 1.00 88.50 127 ALA A C 1
ATOM 968 O O . ALA A 1 127 ? 1.366 6.050 -8.421 1.00 88.50 127 ALA A O 1
ATOM 969 N N . LEU A 1 128 ? 0.943 7.956 -7.311 1.00 90.62 128 LEU A N 1
ATOM 970 C CA . LEU A 1 128 ? 0.667 7.329 -6.028 1.00 90.62 128 LEU A CA 1
ATOM 971 C C . LEU A 1 128 ? -0.756 6.756 -5.995 1.00 90.62 128 LEU A C 1
ATOM 973 O O . LEU A 1 128 ? -1.742 7.414 -6.348 1.00 90.62 128 LEU A O 1
ATOM 977 N N . ARG A 1 129 ? -0.868 5.527 -5.507 1.00 93.88 129 ARG A N 1
ATOM 978 C CA . ARG A 1 129 ? -2.119 4.857 -5.153 1.00 93.88 129 ARG A CA 1
ATOM 979 C C . ARG A 1 129 ? -2.020 4.402 -3.708 1.00 93.88 129 ARG A C 1
ATOM 981 O O . ARG A 1 129 ? -1.049 3.754 -3.328 1.00 93.88 129 ARG A O 1
ATOM 988 N N . VAL A 1 130 ? -3.017 4.729 -2.896 1.00 92.94 130 VAL A N 1
ATOM 989 C CA . VAL A 1 130 ? -3.101 4.250 -1.513 1.00 92.94 130 VAL A CA 1
ATOM 990 C C . VAL A 1 130 ? -4.357 3.418 -1.369 1.00 92.94 130 VAL A C 1
ATOM 992 O O . VAL A 1 130 ? -5.469 3.890 -1.612 1.00 92.94 130 VAL A O 1
ATOM 995 N N . LEU A 1 131 ? -4.171 2.177 -0.943 1.00 94.38 131 LEU A N 1
ATOM 996 C CA . LEU A 1 131 ? -5.226 1.210 -0.733 1.00 94.38 131 LEU A CA 1
ATOM 997 C C . LEU A 1 131 ? -5.262 0.799 0.737 1.00 94.38 131 LEU A C 1
ATOM 999 O O . LEU A 1 131 ? -4.231 0.640 1.383 1.00 94.38 131 LEU A O 1
ATOM 1003 N N . GLN A 1 132 ? -6.457 0.590 1.269 1.00 93.38 132 GLN A N 1
ATOM 1004 C CA . GLN A 1 132 ? -6.665 0.035 2.596 1.00 93.38 132 GLN A CA 1
ATOM 1005 C C . GLN A 1 132 ? -6.978 -1.451 2.495 1.00 93.38 132 GLN A C 1
ATOM 1007 O O . GLN A 1 132 ? -7.858 -1.848 1.730 1.00 93.38 132 GLN A O 1
ATOM 1012 N N . ARG A 1 133 ? -6.313 -2.275 3.307 1.00 92.25 133 ARG A N 1
ATOM 1013 C CA . ARG A 1 133 ? -6.687 -3.677 3.476 1.00 92.25 133 ARG A CA 1
ATOM 1014 C C . ARG A 1 133 ? -8.046 -3.738 4.153 1.00 92.25 133 ARG A C 1
ATOM 1016 O O . ARG A 1 133 ? -8.195 -3.324 5.307 1.00 92.25 133 ARG A O 1
ATOM 1023 N N . ILE A 1 134 ? -9.023 -4.290 3.451 1.00 90.00 134 ILE A N 1
ATOM 1024 C CA . ILE A 1 134 ? -10.343 -4.554 4.005 1.00 90.00 134 ILE A CA 1
ATOM 1025 C C . ILE A 1 134 ? -10.130 -5.589 5.108 1.00 90.00 134 ILE A C 1
ATOM 1027 O O . ILE A 1 134 ? -9.595 -6.673 4.864 1.00 90.00 134 ILE A O 1
ATOM 1031 N N . ALA A 1 135 ? -10.459 -5.229 6.349 1.00 69.56 135 ALA A N 1
ATOM 1032 C CA . ALA A 1 135 ? -10.473 -6.211 7.417 1.00 69.56 135 ALA A CA 1
ATOM 1033 C C . ALA A 1 135 ? -11.488 -7.280 7.008 1.00 69.56 135 ALA A C 1
ATOM 1035 O O . ALA A 1 135 ? -12.654 -6.957 6.789 1.00 69.56 135 ALA A O 1
ATOM 1036 N N . ALA A 1 136 ? -11.047 -8.532 6.874 1.00 54.69 136 ALA A N 1
ATOM 1037 C CA . ALA A 1 136 ? -11.998 -9.627 6.924 1.00 54.69 136 ALA A CA 1
ATOM 1038 C C . ALA A 1 136 ? -12.730 -9.456 8.258 1.00 54.69 136 ALA A C 1
ATOM 1040 O O . ALA A 1 136 ? -12.090 -9.484 9.311 1.00 54.69 136 ALA A O 1
ATOM 1041 N N . CYS A 1 137 ? -14.025 -9.141 8.201 1.00 31.53 137 CYS A N 1
ATOM 1042 C CA . CYS A 1 137 ? -14.876 -9.181 9.376 1.00 31.53 137 CYS A CA 1
ATOM 1043 C C . CYS A 1 137 ? -14.690 -10.570 9.985 1.00 31.53 137 CYS A C 1
ATOM 1045 O O . CYS A 1 137 ? -14.949 -11.566 9.311 1.00 31.53 137 CYS A O 1
ATOM 1047 N N . ASN A 1 138 ? -14.175 -10.616 11.206 1.00 37.75 138 ASN A N 1
ATOM 1048 C CA . ASN A 1 138 ? -14.189 -11.806 12.038 1.00 37.75 138 ASN A CA 1
ATOM 1049 C C . ASN A 1 138 ? -15.147 -11.528 13.188 1.00 37.75 138 ASN A C 1
ATOM 1051 O O . ASN A 1 138 ? -15.078 -10.390 13.714 1.00 37.75 138 ASN A O 1
#

pLDDT: mean 75.24, std 18.16, range [27.67, 94.38]

Sequence (138 aa):
MPTTALSAIPRELPTLVDRIARTLSADEARAFSEAARSYANKGAILEIAAHSADESESYEHAVRTWRTPLRLLLILDPPSDSAAVDAYDDWVHWIAGGGLLALRGSDVLHRRAADSGKFRELTAVGALRVLQRIAACN

Foldseek 3Di:
DDDDDQPQAQPCVVVVLVVVPVQDPPVLSVVVVVLCVVFVPRGGEGEDDQDDPPPVVVVVCCLVPDDGAHQEYEDEPHPDLVSSVVVCVSPVVSHAASGKYKYFDHPPSVCVVVVVVQWDWDDDDDRITMITGHHPDD

Radius of gyration: 13.84 Å; chains: 1; bounding box: 40×33×29 Å

Secondary structure (DSSP, 8-state):
--------STT-HHHHHHHHTTTS-HHHHHHHHHHHHHH--SSEEEEEES--STTHHHHHHHHHH--SPEEEEEEES-SSHHHHHHHHHHHGGGEEEEEEEEEES-HHHHHHHHHTSSEEEEEEETTEEEEEEPP---